Protein AF-A0A537YJ13-F1 (afdb_monomer_lite)

Foldseek 3Di:
DDDPPDDPPPPPPPDPPQPDPVVVVVVQVVLQVVVVVVCVVVVFPKHWHWDDDRNDIDIDIDGPPCVVCCPDVNVNVVVSVVD

pLDDT: mean 80.27, std 14.7, range [44.81, 94.5]

Structure (mmCIF, N/CA/C/O backbone):
data_AF-A0A537YJ13-F1
#
_entry.id   AF-A0A537YJ13-F1
#
loop_
_atom_site.group_PDB
_atom_site.id
_atom_site.type_symbol
_atom_site.label_atom_id
_atom_site.label_alt_id
_atom_site.label_comp_id
_atom_site.label_asym_id
_atom_site.label_entity_id
_atom_site.label_seq_id
_atom_site.pdbx_PDB_ins_code
_atom_site.Cartn_x
_atom_site.Cartn_y
_atom_site.Cartn_z
_atom_site.occupancy
_atom_site.B_iso_or_equiv
_atom_site.auth_seq_id
_atom_site.auth_comp_id
_atom_site.auth_asym_id
_atom_site.auth_atom_id
_atom_site.pdbx_PDB_model_num
ATOM 1 N N . MET A 1 1 ? -15.978 33.054 56.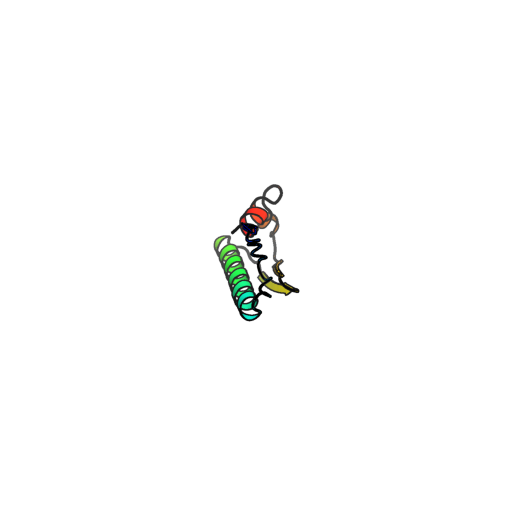875 1.00 44.81 1 MET A N 1
ATOM 2 C CA . MET A 1 1 ? -15.486 33.331 55.514 1.00 44.81 1 MET A CA 1
ATOM 3 C C . MET A 1 1 ? -14.808 32.060 55.073 1.00 44.81 1 MET A C 1
ATOM 5 O O . MET A 1 1 ? -13.734 31.746 55.569 1.00 44.81 1 MET A O 1
ATOM 9 N N . SER A 1 2 ? -15.571 31.267 54.333 1.00 51.44 2 SER A N 1
ATOM 10 C CA . SER A 1 2 ? -15.248 29.917 53.899 1.00 51.44 2 SER A CA 1
ATOM 11 C C . SER A 1 2 ? -15.190 29.992 52.393 1.00 51.44 2 SER A C 1
ATOM 13 O O . SER A 1 2 ? -16.244 29.969 51.782 1.00 51.44 2 SER A O 1
ATOM 15 N N . ASP A 1 3 ? -14.004 30.090 51.817 1.00 52.50 3 ASP A N 1
ATOM 16 C CA . ASP A 1 3 ? -13.859 30.010 50.369 1.00 52.50 3 ASP A CA 1
ATOM 17 C C . ASP A 1 3 ? -12.613 29.169 50.098 1.00 52.50 3 ASP A C 1
ATOM 19 O O . ASP A 1 3 ? -11.477 29.631 50.025 1.00 52.50 3 ASP A O 1
ATOM 23 N N . GLN A 1 4 ? -12.871 27.862 50.128 1.00 55.09 4 GLN A N 1
ATOM 24 C CA . GLN A 1 4 ? -12.046 26.817 49.551 1.00 55.09 4 GLN A CA 1
ATOM 25 C C . GLN A 1 4 ? -12.320 26.877 48.043 1.00 55.09 4 GLN A C 1
ATOM 27 O O . GLN A 1 4 ? -13.280 26.272 47.562 1.00 55.09 4 GLN A O 1
ATOM 32 N N . ASP A 1 5 ? -11.522 27.657 47.317 1.00 55.66 5 ASP A N 1
ATOM 33 C CA . ASP A 1 5 ? -11.505 27.612 45.856 1.00 55.66 5 ASP A CA 1
ATOM 34 C C . ASP A 1 5 ? -10.836 26.299 45.442 1.00 55.66 5 ASP A C 1
ATOM 36 O O . ASP A 1 5 ? -9.620 26.109 45.530 1.00 55.66 5 ASP A O 1
ATOM 40 N N . GLN A 1 6 ? -11.700 25.343 45.115 1.00 58.00 6 GLN A N 1
ATOM 41 C CA . GLN A 1 6 ? -11.366 24.050 44.551 1.00 58.00 6 GLN A CA 1
ATOM 42 C C . GLN A 1 6 ? -10.705 24.256 43.190 1.00 58.00 6 GLN A C 1
ATOM 44 O O . GLN A 1 6 ? -11.242 24.932 42.318 1.00 58.00 6 GLN A O 1
ATOM 49 N N . VAL A 1 7 ? -9.554 23.619 43.005 1.00 62.91 7 VAL A N 1
ATOM 50 C CA . VAL A 1 7 ? -8.973 23.388 41.684 1.00 62.91 7 VAL A CA 1
ATOM 51 C C . VAL A 1 7 ? -9.937 22.525 40.856 1.00 62.91 7 VAL A C 1
ATOM 53 O O . VAL A 1 7 ? -10.278 21.426 41.301 1.00 62.91 7 VAL A O 1
ATOM 56 N N . PRO A 1 8 ? -10.396 22.958 39.670 1.00 54.91 8 PRO A N 1
ATOM 57 C CA . PRO A 1 8 ? -11.019 22.038 38.737 1.00 54.91 8 PRO A CA 1
ATOM 58 C C . PRO A 1 8 ? -9.914 21.185 38.107 1.00 54.91 8 PRO A C 1
ATOM 60 O O . PRO A 1 8 ? -9.032 21.676 37.404 1.00 54.91 8 PRO A O 1
ATOM 63 N N . SER A 1 9 ? -9.948 19.897 38.440 1.00 57.22 9 SER A N 1
ATOM 64 C CA . SER A 1 9 ? -9.192 18.841 37.778 1.00 57.22 9 SER A CA 1
ATOM 65 C C . SER A 1 9 ? -9.876 18.534 36.452 1.00 57.22 9 SER A C 1
ATOM 67 O O . SER A 1 9 ? -10.751 17.674 36.405 1.00 57.22 9 SER A O 1
ATOM 69 N N . ASP A 1 10 ? -9.485 19.239 35.398 1.00 52.97 10 ASP A N 1
ATOM 70 C CA . ASP A 1 10 ? -9.849 18.878 34.031 1.00 52.97 10 ASP A CA 1
ATOM 71 C C . ASP A 1 10 ? -8.775 17.930 33.494 1.00 52.97 10 ASP A C 1
ATOM 73 O O . ASP A 1 10 ? -7.778 18.312 32.884 1.00 52.97 10 ASP A O 1
ATOM 77 N N . GLY A 1 11 ? -8.911 16.674 33.909 1.00 51.81 11 GLY A N 1
ATOM 78 C CA . GLY A 1 11 ? -8.206 15.555 33.314 1.00 51.81 11 GLY A CA 1
ATOM 79 C C . GLY A 1 11 ? -9.111 14.972 32.248 1.00 51.81 11 GLY A C 1
ATOM 80 O O . GLY A 1 11 ? -9.789 13.983 32.512 1.00 51.81 11 GLY A O 1
ATOM 81 N N . GLU A 1 12 ? -9.145 15.601 31.075 1.00 51.62 12 GLU A N 1
ATOM 82 C CA . GLU A 1 12 ? -9.639 14.974 29.851 1.00 51.62 12 GLU A CA 1
ATOM 83 C C . GLU A 1 12 ? -8.691 13.816 29.525 1.00 51.62 12 GLU A C 1
ATOM 85 O O . GLU A 1 12 ? -7.675 13.949 28.843 1.00 51.62 12 GLU A O 1
ATOM 90 N N . GLN A 1 13 ? -8.976 12.669 30.131 1.00 55.19 13 GLN A N 1
ATOM 91 C CA . GLN A 1 13 ? -8.410 11.402 29.717 1.00 55.19 13 GLN A CA 1
ATOM 92 C C . GLN A 1 13 ? -9.051 11.100 28.358 1.00 55.19 13 GLN A C 1
ATOM 94 O O . GLN A 1 13 ? -10.281 11.040 28.309 1.00 55.19 13 GLN A O 1
ATOM 99 N N . PRO A 1 14 ? -8.283 10.954 27.262 1.00 54.09 14 PRO A N 1
ATOM 100 C CA . PRO A 1 14 ? -8.868 10.549 25.999 1.00 54.09 14 PRO A CA 1
ATOM 101 C C . PRO A 1 14 ? -9.489 9.176 26.236 1.00 54.09 14 PRO A C 1
ATOM 103 O O . PRO A 1 14 ? -8.797 8.222 26.601 1.00 54.09 14 PRO A O 1
ATOM 106 N N . GLU A 1 15 ? -10.812 9.116 26.133 1.00 52.72 15 GLU A N 1
ATOM 107 C CA . GLU A 1 15 ? -11.534 7.861 26.067 1.00 52.72 15 GLU A CA 1
ATOM 108 C C . GLU A 1 15 ? -10.943 7.118 24.870 1.00 52.72 15 GLU A C 1
ATOM 110 O O . GLU A 1 15 ? -10.939 7.644 23.756 1.00 52.72 15 GLU A O 1
ATOM 115 N N . SER A 1 16 ? -10.328 5.962 25.127 1.00 53.81 16 SER A N 1
ATOM 116 C CA . SER A 1 16 ? -9.898 5.039 24.085 1.00 53.81 16 SER A CA 1
ATOM 117 C C . SER A 1 16 ? -11.132 4.695 23.263 1.00 53.81 16 SER A C 1
ATOM 119 O O . SER A 1 16 ? -11.920 3.842 23.662 1.00 53.81 16 SER A O 1
ATOM 121 N N . ALA A 1 17 ? -11.328 5.427 22.169 1.00 60.91 17 ALA A N 1
ATOM 122 C CA . ALA A 1 17 ? -12.224 5.031 21.109 1.00 60.91 17 ALA A CA 1
ATOM 123 C C . ALA A 1 17 ? -11.662 3.709 20.597 1.00 60.91 17 ALA A C 1
ATOM 125 O O . ALA A 1 17 ? -10.575 3.680 20.019 1.00 60.91 17 ALA A O 1
ATOM 126 N N . GLU A 1 18 ? -12.347 2.620 20.934 1.00 60.78 18 GLU A N 1
ATOM 127 C CA . GLU A 1 18 ? -12.175 1.351 20.239 1.00 60.78 18 GLU A CA 1
ATOM 128 C C . GLU A 1 18 ? -12.318 1.691 18.751 1.00 60.78 18 GLU A C 1
ATOM 130 O O . GLU A 1 18 ? -13.302 2.348 18.390 1.00 60.78 18 GLU A O 1
ATOM 135 N N . PRO A 1 19 ? -11.296 1.425 17.927 1.00 63.44 19 PRO A N 1
ATOM 136 C CA . PRO A 1 19 ? -11.329 1.870 16.549 1.00 63.44 19 PRO A CA 1
ATOM 137 C C . PRO A 1 19 ? -12.499 1.165 15.858 1.00 63.44 19 PRO A C 1
ATOM 139 O O . PRO A 1 19 ? -12.703 -0.036 16.030 1.00 63.44 19 PRO A O 1
ATOM 142 N N . ASP A 1 20 ? -13.333 1.936 15.159 1.00 79.25 20 ASP A N 1
ATOM 143 C CA . ASP A 1 20 ? -14.512 1.383 14.499 1.00 79.25 20 ASP A CA 1
ATOM 144 C C . ASP A 1 20 ? -14.052 0.340 13.470 1.00 79.25 20 ASP A C 1
ATOM 146 O O . ASP A 1 20 ? -13.305 0.685 12.558 1.00 79.25 20 ASP A O 1
ATOM 150 N N . GLU A 1 21 ? -14.484 -0.919 13.605 1.00 78.88 21 GLU A N 1
ATOM 151 C CA . GLU A 1 21 ? -14.067 -2.025 12.721 1.00 78.88 21 GLU A CA 1
ATOM 152 C C . GLU A 1 21 ? -14.249 -1.660 11.234 1.00 78.88 21 GLU A C 1
ATOM 154 O O . GLU A 1 21 ? -13.333 -1.847 10.437 1.00 78.88 21 GLU A O 1
ATOM 159 N N . ASP A 1 22 ? -15.365 -0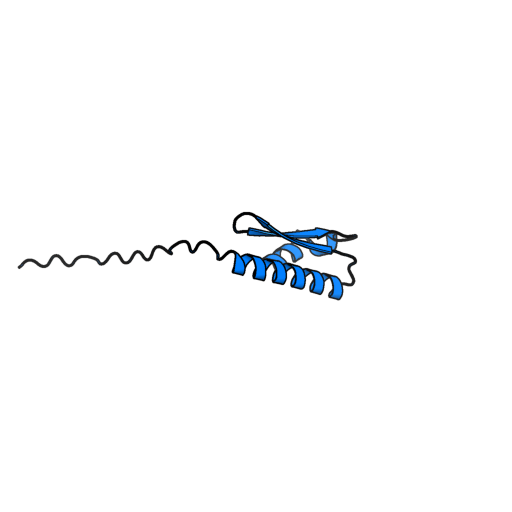.999 10.901 1.00 82.88 22 ASP A N 1
ATOM 160 C CA . ASP A 1 22 ? -15.657 -0.494 9.552 1.00 82.88 22 ASP A CA 1
ATOM 161 C C . ASP A 1 22 ? -14.590 0.502 9.039 1.00 82.88 22 ASP A C 1
ATOM 163 O O . ASP A 1 22 ? -14.279 0.534 7.851 1.00 82.88 22 ASP A O 1
ATOM 167 N N . LEU A 1 23 ? -14.008 1.323 9.925 1.00 88.19 23 LEU A N 1
ATOM 168 C CA . LEU A 1 23 ? -12.938 2.258 9.560 1.00 88.19 23 LEU A CA 1
ATOM 169 C C . LEU A 1 23 ? -11.606 1.544 9.318 1.00 88.19 23 LEU A C 1
ATOM 171 O O . LEU A 1 23 ? -10.826 2.023 8.494 1.00 88.19 23 LEU A O 1
ATOM 175 N N . LEU A 1 24 ? -11.319 0.447 10.031 1.00 89.12 24 LEU A N 1
ATOM 176 C CA . LEU A 1 24 ? -10.118 -0.346 9.761 1.00 89.12 24 LEU A CA 1
ATOM 177 C C . LEU A 1 24 ? -10.231 -1.078 8.425 1.00 89.12 24 LEU A C 1
ATOM 179 O O . LEU A 1 24 ? -9.241 -1.118 7.700 1.00 89.12 24 LEU A O 1
ATOM 183 N N . ASP A 1 25 ? -11.409 -1.611 8.091 1.00 89.62 25 ASP A N 1
ATOM 184 C CA . ASP A 1 25 ? -11.668 -2.243 6.790 1.00 89.62 25 ASP A CA 1
ATOM 185 C C . ASP A 1 25 ? -11.448 -1.242 5.643 1.00 89.62 25 ASP A C 1
ATOM 187 O O . ASP A 1 25 ? -10.641 -1.494 4.748 1.00 89.62 25 ASP A O 1
ATOM 191 N N . ASP A 1 26 ? -12.051 -0.048 5.726 1.00 91.38 26 ASP A N 1
ATOM 192 C CA . ASP A 1 26 ? -11.851 1.017 4.731 1.00 91.38 26 ASP A CA 1
ATOM 193 C C . ASP A 1 26 ? -10.367 1.433 4.607 1.00 91.38 26 ASP A C 1
ATOM 195 O O . ASP A 1 26 ? -9.881 1.762 3.520 1.00 91.38 26 ASP A O 1
ATOM 199 N N . GLN A 1 27 ? -9.628 1.453 5.721 1.00 91.69 27 GLN A N 1
ATOM 200 C CA . GLN A 1 27 ? -8.201 1.786 5.727 1.00 91.69 27 GLN A CA 1
ATOM 201 C C . GLN A 1 27 ? -7.329 0.663 5.158 1.00 91.69 27 GLN A C 1
ATOM 203 O O . GLN A 1 27 ? -6.336 0.964 4.493 1.00 91.69 27 GLN A O 1
ATOM 208 N N . ALA A 1 28 ? -7.674 -0.601 5.402 1.00 92.94 28 ALA A N 1
ATOM 209 C CA . ALA A 1 28 ? -6.974 -1.751 4.844 1.00 92.94 28 ALA A CA 1
ATOM 210 C C . ALA A 1 28 ? -7.115 -1.777 3.316 1.00 92.94 28 ALA A C 1
ATOM 212 O O . ALA A 1 28 ? -6.101 -1.854 2.618 1.00 92.94 28 ALA A O 1
ATOM 213 N N . ASP A 1 29 ? -8.336 -1.576 2.811 1.00 93.88 29 ASP A N 1
ATOM 214 C CA . ASP A 1 29 ? -8.615 -1.451 1.377 1.00 93.88 29 ASP A CA 1
ATOM 215 C C . ASP A 1 29 ? -7.823 -0.285 0.758 1.00 93.88 29 ASP A C 1
ATOM 217 O O . ASP A 1 29 ? -7.150 -0.435 -0.264 1.00 93.88 29 ASP A O 1
ATOM 221 N N . ALA A 1 30 ? -7.827 0.883 1.412 1.00 93.38 30 ALA A N 1
ATOM 222 C CA . ALA A 1 30 ? -7.078 2.046 0.939 1.00 93.38 30 ALA A CA 1
ATOM 223 C C . ALA A 1 30 ? -5.555 1.816 0.924 1.00 93.38 30 ALA A C 1
ATOM 225 O O . ALA A 1 30 ? -4.858 2.317 0.034 1.00 93.38 30 ALA A O 1
ATOM 226 N N . ALA A 1 31 ? -5.025 1.082 1.905 1.00 92.19 31 ALA A N 1
ATOM 227 C CA . ALA A 1 31 ? -3.609 0.744 1.976 1.00 92.19 31 ALA A CA 1
ATOM 228 C C . ALA A 1 31 ? -3.207 -0.231 0.861 1.00 92.19 31 ALA A C 1
ATOM 230 O O . ALA A 1 31 ? -2.167 -0.037 0.225 1.00 92.19 31 ALA A O 1
ATOM 231 N N . GLU A 1 32 ? -4.035 -1.240 0.586 1.00 94.50 32 GLU A N 1
ATOM 232 C CA . GLU A 1 32 ? -3.818 -2.176 -0.517 1.00 94.50 32 GLU A CA 1
ATOM 233 C C . GLU A 1 32 ? -3.823 -1.450 -1.870 1.00 94.50 32 GLU A C 1
ATOM 235 O O . GLU A 1 32 ? -2.853 -1.558 -2.629 1.00 94.50 32 GLU A O 1
ATOM 240 N N . ASP A 1 33 ? -4.835 -0.612 -2.119 1.00 94.25 33 ASP A N 1
ATOM 241 C CA . ASP A 1 33 ? -4.956 0.204 -3.333 1.00 94.25 33 ASP A CA 1
ATOM 242 C C . ASP A 1 33 ? -3.733 1.110 -3.546 1.00 94.25 33 ASP A C 1
ATOM 244 O O . ASP A 1 33 ? -3.218 1.248 -4.664 1.00 94.25 33 ASP A O 1
ATOM 248 N N . PHE A 1 34 ? -3.240 1.736 -2.474 1.00 93.12 34 PHE A N 1
ATOM 249 C CA . PHE A 1 34 ? -2.062 2.594 -2.538 1.00 93.12 34 PHE A CA 1
ATOM 250 C C . PHE A 1 34 ? -0.809 1.814 -2.951 1.00 93.12 34 PHE A C 1
ATOM 252 O O . PHE A 1 34 ? -0.064 2.263 -3.829 1.00 93.12 34 PHE A O 1
ATOM 259 N N . ILE A 1 35 ? -0.575 0.646 -2.347 1.00 92.31 35 ILE A N 1
ATOM 260 C CA . ILE A 1 35 ? 0.592 -0.179 -2.662 1.00 92.31 35 ILE A CA 1
ATOM 261 C C . ILE A 1 35 ? 0.481 -0.775 -4.068 1.00 92.31 35 ILE A C 1
ATOM 263 O O . ILE A 1 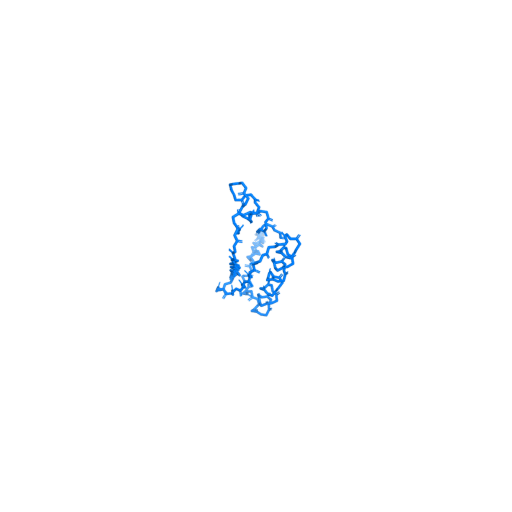35 ? 1.471 -0.752 -4.799 1.00 92.31 35 ILE A O 1
ATOM 267 N N . HIS A 1 36 ? -0.696 -1.238 -4.499 1.00 92.44 36 HIS A N 1
ATOM 268 C CA . HIS A 1 36 ? -0.904 -1.702 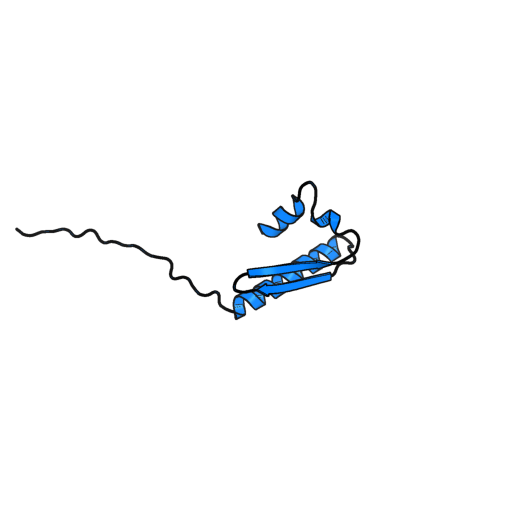-5.878 1.00 92.44 36 HIS A CA 1
ATOM 269 C C . HIS A 1 36 ? -0.620 -0.586 -6.887 1.00 92.44 36 HIS A C 1
ATOM 271 O O . HIS A 1 36 ? 0.117 -0.798 -7.850 1.00 92.44 36 HIS A O 1
ATOM 277 N N . GLY A 1 37 ? -1.127 0.625 -6.638 1.00 92.88 37 GLY A N 1
ATOM 278 C CA . GLY A 1 37 ? -0.847 1.787 -7.481 1.00 92.88 37 GLY A CA 1
ATOM 279 C C . GLY A 1 37 ? 0.639 2.156 -7.515 1.00 92.88 37 GLY A C 1
ATOM 280 O O . GLY A 1 37 ? 1.169 2.520 -8.565 1.00 92.88 37 GLY A O 1
ATOM 281 N N . LEU A 1 38 ? 1.340 2.031 -6.385 1.00 91.25 38 LEU A N 1
ATOM 282 C CA . LEU A 1 38 ? 2.784 2.241 -6.323 1.00 91.25 38 LEU A CA 1
ATOM 283 C C . LEU A 1 38 ? 3.549 1.202 -7.155 1.00 91.25 38 LEU A C 1
ATOM 285 O O . LEU A 1 38 ? 4.453 1.578 -7.901 1.00 91.25 38 LEU A O 1
ATOM 289 N N . LEU A 1 39 ? 3.200 -0.081 -7.039 1.00 91.50 39 LEU A N 1
ATOM 290 C CA . LEU A 1 39 ? 3.832 -1.167 -7.794 1.00 91.50 39 LEU A CA 1
ATOM 291 C C . LEU A 1 39 ? 3.636 -1.000 -9.307 1.00 91.50 39 LEU A C 1
ATOM 293 O O . LEU A 1 39 ? 4.601 -1.155 -10.055 1.00 91.50 39 LEU A O 1
ATOM 297 N N . ASP A 1 40 ? 2.436 -0.605 -9.744 1.00 92.75 40 ASP A N 1
ATOM 298 C CA . ASP A 1 40 ? 2.123 -0.325 -11.153 1.00 92.75 40 ASP A CA 1
ATOM 299 C C . ASP A 1 40 ? 2.986 0.819 -11.710 1.00 92.75 40 ASP A C 1
ATOM 301 O O . ASP A 1 40 ? 3.626 0.687 -12.753 1.00 92.75 40 ASP A O 1
ATOM 305 N N . VAL A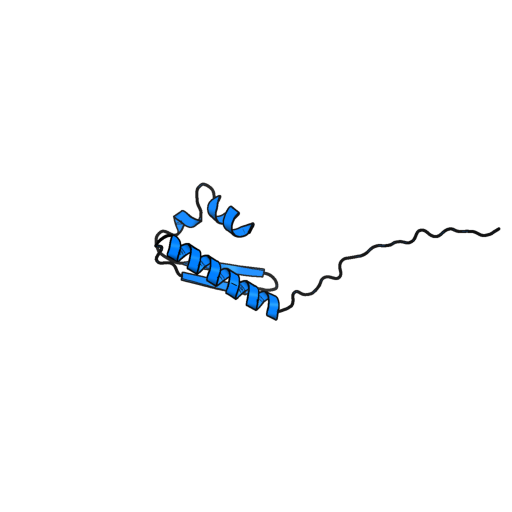 1 41 ? 3.110 1.927 -10.967 1.00 93.44 41 VAL A N 1
ATOM 306 C CA . VAL A 1 41 ? 3.964 3.066 -11.360 1.00 93.44 41 VAL A CA 1
ATOM 307 C C . VAL A 1 41 ? 5.445 2.677 -11.452 1.00 93.44 41 VAL A C 1
ATOM 309 O O . VAL A 1 41 ? 6.193 3.272 -12.235 1.00 93.44 41 VAL A O 1
ATOM 312 N N . LEU A 1 42 ? 5.880 1.702 -10.653 1.00 89.50 42 LEU A N 1
ATOM 313 C CA . LEU A 1 42 ? 7.253 1.200 -10.631 1.00 89.50 42 LEU A CA 1
ATOM 314 C C . LEU A 1 42 ? 7.510 0.049 -11.622 1.00 89.50 42 LEU A C 1
ATOM 316 O O . LEU A 1 42 ? 8.659 -0.386 -11.708 1.00 89.50 42 LEU A O 1
ATOM 320 N N . ASP A 1 43 ? 6.500 -0.398 -12.382 1.00 91.88 43 ASP A N 1
ATOM 321 C CA . ASP A 1 43 ? 6.569 -1.544 -13.310 1.00 91.88 43 ASP A CA 1
ATOM 322 C C . ASP A 1 43 ? 7.043 -2.829 -12.597 1.00 91.88 43 ASP A C 1
ATOM 324 O O . ASP A 1 43 ? 7.911 -3.560 -13.077 1.00 91.88 43 ASP A O 1
ATOM 328 N N . MET A 1 44 ? 6.527 -3.066 -11.385 1.00 90.94 44 MET A N 1
ATOM 329 C CA . MET A 1 44 ? 6.891 -4.210 -10.549 1.00 90.94 44 MET A CA 1
ATOM 330 C C . MET A 1 44 ? 5.799 -5.282 -10.560 1.00 90.94 44 MET A C 1
ATOM 332 O O . MET A 1 44 ? 4.649 -5.004 -10.235 1.00 90.94 44 MET A O 1
ATOM 336 N N . ASP A 1 45 ? 6.180 -6.530 -10.842 1.00 89.31 45 ASP A N 1
ATOM 337 C CA . ASP A 1 45 ? 5.287 -7.700 -10.830 1.00 89.31 45 ASP A CA 1
ATOM 338 C C . ASP A 1 45 ? 4.986 -8.187 -9.393 1.00 89.31 45 ASP A C 1
ATOM 340 O O . ASP A 1 45 ? 5.322 -9.312 -9.017 1.00 89.31 45 ASP A O 1
ATOM 344 N N . GLY A 1 46 ? 4.419 -7.315 -8.558 1.00 89.94 46 GLY A N 1
ATOM 345 C CA . GLY A 1 46 ? 4.089 -7.596 -7.162 1.00 89.94 46 GLY A CA 1
ATOM 346 C C . GLY A 1 46 ? 2.603 -7.710 -6.870 1.00 89.94 46 GLY A C 1
ATOM 347 O O . GLY A 1 46 ? 1.783 -7.094 -7.541 1.00 89.94 46 GLY A O 1
ATOM 348 N N . GLU A 1 47 ? 2.283 -8.439 -5.808 1.00 91.75 47 GLU A N 1
ATOM 349 C CA . GLU A 1 47 ? 0.974 -8.441 -5.160 1.00 91.75 47 GLU A CA 1
ATOM 350 C C . GLU A 1 47 ? 1.099 -7.851 -3.751 1.00 91.75 47 GLU A C 1
ATOM 352 O O . GLU A 1 47 ? 2.136 -8.011 -3.095 1.00 91.75 47 GLU A O 1
ATOM 357 N N . ALA A 1 48 ? 0.060 -7.146 -3.303 1.00 91.31 48 ALA A N 1
ATOM 358 C CA . ALA A 1 48 ? -0.059 -6.710 -1.919 1.00 91.31 48 ALA A CA 1
ATOM 359 C C . ALA A 1 48 ? -1.376 -7.189 -1.319 1.00 91.31 48 ALA A C 1
ATOM 361 O O . ALA A 1 48 ? -2.379 -7.229 -2.025 1.00 91.31 48 ALA A O 1
ATOM 362 N N . GLU A 1 49 ? -1.336 -7.530 -0.038 1.00 93.94 49 GLU A N 1
ATOM 363 C CA . GLU A 1 49 ? -2.469 -8.020 0.743 1.00 93.94 49 GLU A CA 1
ATOM 364 C C . GLU A 1 49 ? -2.479 -7.269 2.078 1.00 93.94 49 GLU A C 1
ATOM 366 O O . GLU A 1 49 ? -1.445 -7.216 2.758 1.00 93.94 49 GLU A O 1
ATOM 371 N N . ALA A 1 50 ? -3.617 -6.679 2.443 1.00 92.81 50 ALA A N 1
ATOM 372 C CA . ALA A 1 50 ? -3.818 -6.069 3.754 1.00 92.81 50 ALA A CA 1
ATOM 373 C C . ALA A 1 50 ? -4.636 -6.991 4.673 1.00 92.81 50 ALA A C 1
ATOM 375 O O . ALA A 1 50 ? -5.664 -7.534 4.281 1.00 92.81 50 ALA A O 1
ATOM 376 N N . ASP A 1 51 ? -4.194 -7.144 5.921 1.00 93.44 51 ASP A N 1
ATOM 377 C CA . ASP A 1 51 ? -4.907 -7.888 6.959 1.00 93.44 51 ASP A CA 1
ATOM 378 C C . ASP A 1 51 ? -5.024 -7.049 8.231 1.00 93.44 51 ASP A C 1
ATOM 380 O O . ASP A 1 51 ? -4.046 -6.464 8.703 1.00 93.44 51 ASP A O 1
ATOM 384 N N . ILE A 1 52 ? -6.203 -7.057 8.847 1.00 91.69 52 ILE A N 1
ATOM 385 C CA . ILE A 1 52 ? -6.427 -6.422 10.147 1.00 91.69 52 ILE A CA 1
ATOM 386 C C . ILE A 1 52 ? -6.134 -7.442 11.247 1.00 91.69 52 ILE A C 1
ATOM 388 O O . ILE A 1 52 ? -6.739 -8.513 11.317 1.00 91.69 52 ILE A O 1
ATOM 392 N N . THR A 1 53 ? -5.185 -7.115 12.119 1.00 89.94 53 THR A N 1
ATOM 393 C CA . THR A 1 53 ? -4.849 -7.902 13.306 1.00 89.94 53 THR A CA 1
ATOM 394 C C . THR A 1 53 ? -5.004 -7.032 14.542 1.00 89.94 53 THR A C 1
ATOM 396 O O . THR A 1 53 ? -4.251 -6.078 14.729 1.00 89.94 53 THR A O 1
ATOM 399 N N . GLU A 1 54 ? -5.962 -7.397 15.397 1.00 86.69 54 GLU A N 1
ATOM 400 C CA . GLU A 1 54 ? -6.361 -6.599 16.563 1.00 86.69 54 GLU A CA 1
ATOM 401 C C . GLU A 1 54 ? -6.809 -5.203 16.098 1.00 86.69 54 GLU A C 1
ATOM 403 O O . GLU A 1 54 ? -7.855 -5.095 15.471 1.00 86.69 54 GLU A O 1
ATOM 408 N N . ASP A 1 55 ? -5.989 -4.179 16.317 1.00 86.31 55 ASP A N 1
ATOM 409 C CA . ASP A 1 55 ? -6.248 -2.787 15.930 1.00 86.31 55 ASP A CA 1
ATOM 410 C C . ASP A 1 55 ? -5.178 -2.259 14.953 1.00 86.31 55 ASP A C 1
ATOM 412 O O . ASP A 1 55 ? -4.898 -1.062 14.884 1.00 86.31 55 ASP A O 1
ATOM 416 N N . THR A 1 56 ? -4.469 -3.160 14.267 1.00 86.75 56 THR A N 1
ATOM 417 C CA . THR A 1 56 ? -3.344 -2.836 13.379 1.00 86.75 56 THR A CA 1
ATOM 418 C C . THR A 1 56 ? -3.556 -3.435 11.998 1.00 86.75 56 THR A C 1
ATOM 420 O O . THR A 1 56 ? -3.908 -4.605 11.868 1.00 86.75 56 THR A O 1
ATOM 423 N N . ILE A 1 57 ? -3.275 -2.644 10.964 1.00 90.38 57 ILE A N 1
ATOM 424 C CA . ILE A 1 57 ? -3.279 -3.097 9.572 1.00 90.38 57 ILE A CA 1
ATOM 425 C C . ILE A 1 57 ? -1.868 -3.571 9.225 1.00 90.38 57 ILE A C 1
ATOM 427 O O . ILE A 1 57 ? -0.910 -2.797 9.263 1.00 90.38 57 ILE A O 1
ATOM 431 N N . GLU A 1 58 ? -1.732 -4.851 8.897 1.00 91.81 58 GLU A N 1
ATOM 432 C CA . GLU A 1 58 ? -0.506 -5.417 8.350 1.00 91.81 58 GLU A CA 1
ATOM 433 C C . GLU A 1 58 ? -0.631 -5.506 6.830 1.00 91.81 58 GLU A C 1
ATOM 435 O O . GLU A 1 58 ? -1.512 -6.188 6.317 1.00 91.81 58 GLU A O 1
ATOM 440 N N . VAL A 1 59 ? 0.280 -4.851 6.108 1.00 91.31 59 VAL A N 1
ATOM 441 C CA . VAL A 1 59 ? 0.342 -4.928 4.645 1.00 91.31 59 VAL A CA 1
ATOM 442 C C . VAL A 1 59 ? 1.530 -5.786 4.236 1.00 91.31 59 VAL A C 1
ATOM 444 O O . VAL A 1 59 ? 2.683 -5.485 4.562 1.00 91.31 59 VAL A O 1
ATOM 447 N N . ARG A 1 60 ? 1.257 -6.865 3.507 1.00 92.31 60 ARG A N 1
ATOM 448 C CA . ARG A 1 60 ? 2.267 -7.780 2.971 1.00 92.31 60 ARG A CA 1
ATOM 449 C C . ARG A 1 60 ? 2.442 -7.525 1.489 1.00 92.31 60 ARG A C 1
ATOM 451 O O . ARG A 1 60 ? 1.470 -7.325 0.781 1.00 92.31 60 ARG A O 1
ATOM 458 N N . ILE A 1 61 ? 3.691 -7.546 1.029 1.00 91.44 61 ILE A N 1
ATOM 459 C CA . ILE A 1 61 ? 4.038 -7.351 -0.381 1.00 91.44 61 ILE A CA 1
ATOM 460 C C . ILE A 1 61 ? 4.894 -8.531 -0.829 1.00 91.44 61 ILE A C 1
ATOM 462 O O . ILE A 1 61 ? 5.949 -8.795 -0.241 1.00 91.44 61 ILE A O 1
ATOM 466 N N . ALA A 1 62 ? 4.457 -9.233 -1.870 1.00 91.31 62 ALA A N 1
ATOM 467 C CA . ALA A 1 62 ? 5.138 -10.394 -2.423 1.00 91.31 62 ALA A CA 1
ATOM 468 C C . ALA A 1 62 ? 5.402 -10.214 -3.921 1.00 91.31 62 ALA A C 1
ATOM 470 O O . ALA A 1 62 ? 4.598 -9.656 -4.656 1.00 91.31 62 ALA A O 1
ATOM 471 N N . GLY A 1 63 ? 6.564 -10.673 -4.385 1.00 89.81 63 GLY A N 1
ATOM 472 C CA . GLY A 1 63 ? 6.936 -10.610 -5.797 1.00 89.81 63 GLY A CA 1
ATOM 473 C C . GLY A 1 63 ? 8.449 -10.655 -6.021 1.00 89.81 63 GLY A C 1
ATOM 474 O O . GLY A 1 63 ? 9.229 -10.690 -5.058 1.00 89.81 63 GLY A O 1
ATOM 475 N N . PRO A 1 64 ? 8.897 -10.690 -7.285 1.00 87.12 64 PRO A N 1
ATOM 476 C CA . PRO A 1 64 ? 10.305 -10.608 -7.628 1.00 87.12 64 PRO A CA 1
ATOM 477 C C . PRO A 1 64 ? 10.855 -9.207 -7.320 1.0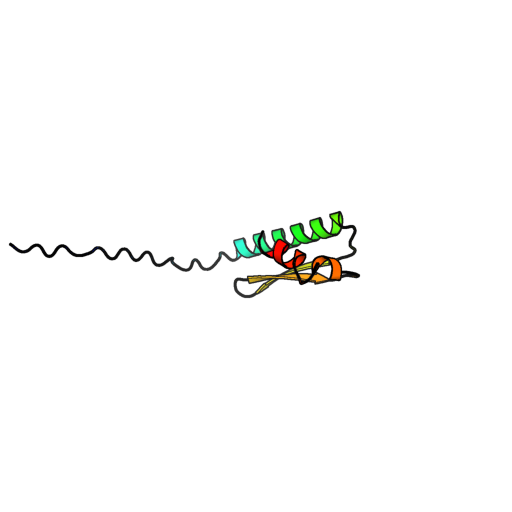0 87.12 64 PRO A C 1
ATOM 479 O O . PRO A 1 64 ? 10.142 -8.211 -7.360 1.00 87.12 64 PRO A O 1
ATOM 482 N N . ASP A 1 65 ? 12.145 -9.139 -6.985 1.00 83.62 65 ASP A N 1
ATOM 483 C CA . ASP A 1 65 ? 12.904 -7.883 -6.868 1.00 83.62 65 ASP A CA 1
ATOM 484 C C . ASP A 1 65 ? 12.343 -6.817 -5.889 1.00 83.62 65 ASP A C 1
ATOM 486 O O . ASP A 1 65 ? 12.741 -5.651 -5.926 1.00 83.62 65 ASP A O 1
ATOM 490 N N . MET A 1 66 ? 11.536 -7.226 -4.899 1.00 85.94 66 MET A N 1
ATOM 491 C CA . MET A 1 66 ? 10.962 -6.355 -3.849 1.00 85.94 66 MET A CA 1
ATOM 492 C C . MET A 1 66 ? 11.988 -5.638 -2.958 1.00 85.94 66 MET A C 1
ATOM 494 O O . MET A 1 66 ? 11.649 -4.720 -2.211 1.00 85.94 66 MET A O 1
ATOM 498 N N . GLY A 1 67 ? 13.271 -6.001 -3.051 1.00 80.19 67 GLY A N 1
ATOM 499 C CA . GLY A 1 67 ? 14.351 -5.334 -2.321 1.00 80.19 67 GLY A CA 1
ATOM 500 C C . GLY A 1 67 ? 14.467 -3.833 -2.618 1.00 80.19 67 GLY A C 1
ATOM 501 O O . GLY A 1 67 ? 15.006 -3.093 -1.796 1.00 80.19 67 GLY A O 1
ATOM 502 N N . ILE A 1 68 ? 13.936 -3.363 -3.753 1.00 80.69 68 ILE A N 1
ATOM 503 C CA . ILE A 1 68 ? 13.893 -1.935 -4.090 1.00 80.69 68 ILE A CA 1
ATOM 504 C C . ILE A 1 68 ? 12.964 -1.133 -3.165 1.00 80.69 68 ILE A C 1
ATOM 506 O O . ILE A 1 68 ? 13.302 0.002 -2.825 1.00 80.69 68 ILE A O 1
ATOM 510 N N . LEU A 1 69 ? 11.865 -1.731 -2.688 1.00 81.19 69 LEU A N 1
ATOM 511 C CA . LEU A 1 69 ? 10.903 -1.083 -1.784 1.00 81.19 69 LEU A CA 1
ATOM 512 C C . LEU A 1 69 ? 11.474 -0.879 -0.378 1.00 81.19 69 LEU A C 1
ATOM 514 O O . LEU A 1 69 ? 11.072 0.035 0.333 1.00 81.19 69 LEU A O 1
ATOM 518 N N . ILE A 1 70 ? 12.474 -1.675 0.007 1.00 83.00 70 ILE A N 1
ATOM 519 C CA . ILE A 1 70 ? 13.223 -1.470 1.251 1.00 83.00 70 ILE A CA 1
ATOM 520 C C . ILE A 1 70 ? 14.066 -0.188 1.139 1.00 83.00 70 ILE A C 1
ATOM 522 O O . ILE A 1 70 ? 14.199 0.574 2.095 1.00 83.00 70 ILE A O 1
ATOM 526 N N . GLY A 1 71 ? 14.624 0.103 -0.039 1.00 80.75 71 GLY A N 1
ATOM 527 C CA . GLY A 1 71 ? 15.531 1.233 -0.227 1.00 80.75 71 GLY A CA 1
ATOM 528 C C . GLY A 1 71 ? 16.831 1.096 0.582 1.00 80.75 71 GLY A C 1
ATOM 529 O O . GLY A 1 71 ? 17.138 0.063 1.186 1.00 80.75 71 GLY A O 1
ATOM 530 N N . ARG A 1 72 ? 17.660 2.147 0.600 1.00 83.25 72 ARG A N 1
ATOM 531 C CA . ARG A 1 72 ? 18.950 2.094 1.308 1.00 83.25 72 ARG A CA 1
ATOM 532 C C . ARG A 1 72 ? 18.711 2.179 2.816 1.00 83.25 72 ARG A C 1
ATOM 534 O O . ARG A 1 72 ? 18.296 3.218 3.307 1.00 83.25 72 ARG A O 1
ATOM 541 N N . HIS A 1 73 ? 19.039 1.114 3.545 1.00 81.62 73 HIS A N 1
ATOM 542 C CA . HIS A 1 73 ? 18.811 1.007 4.996 1.00 81.62 73 HIS A CA 1
ATOM 543 C C . HIS A 1 73 ? 17.335 1.088 5.431 1.00 81.62 73 HIS A C 1
ATOM 545 O O . HIS A 1 73 ? 17.086 1.443 6.574 1.00 81.62 73 HIS A O 1
ATOM 551 N N . GLY A 1 74 ? 16.369 0.762 4.566 1.00 83.12 74 GLY A N 1
ATOM 552 C CA . GLY A 1 74 ? 14.948 0.843 4.936 1.00 83.12 74 GLY A CA 1
ATOM 553 C C . GLY A 1 74 ? 14.287 2.190 4.631 1.00 83.12 74 GLY A C 1
ATOM 554 O O . GLY A 1 74 ? 13.097 2.331 4.873 1.00 83.12 74 GLY A O 1
ATOM 555 N N . SER A 1 75 ? 15.015 3.165 4.074 1.00 83.75 75 SER A N 1
ATOM 556 C CA . SER A 1 75 ? 14.525 4.544 3.917 1.00 83.75 75 SER A CA 1
ATOM 557 C C . SER A 1 75 ? 13.238 4.680 3.099 1.00 83.75 75 SER A C 1
ATOM 559 O O . SER A 1 75 ? 12.475 5.615 3.306 1.00 83.75 75 SER A O 1
ATOM 561 N N . THR A 1 76 ? 13.023 3.798 2.121 1.00 84.06 76 THR A N 1
ATOM 562 C CA . THR A 1 76 ? 11.820 3.844 1.277 1.00 84.06 76 THR A CA 1
ATOM 563 C C . THR A 1 76 ? 10.633 3.237 2.014 1.00 84.06 76 THR A C 1
ATOM 565 O O . THR A 1 76 ? 9.562 3.830 2.032 1.00 84.06 76 THR A O 1
ATOM 568 N N . LEU A 1 77 ? 10.850 2.109 2.689 1.00 83.62 77 LEU A N 1
ATOM 569 C CA . LEU A 1 77 ? 9.840 1.451 3.510 1.00 83.62 77 LEU A CA 1
ATOM 570 C C . LEU A 1 77 ? 9.406 2.333 4.691 1.00 83.62 77 LEU A C 1
ATOM 572 O O . LEU A 1 77 ? 8.229 2.374 5.019 1.00 83.62 77 LEU A O 1
ATOM 576 N N . GLU A 1 78 ? 10.338 3.059 5.308 1.00 82.00 78 GLU A N 1
ATOM 577 C CA . GLU A 1 78 ? 10.053 4.025 6.376 1.00 82.00 78 GLU A CA 1
ATOM 578 C C . GLU A 1 78 ? 9.198 5.192 5.859 1.00 82.00 78 GLU A C 1
ATOM 580 O O . GLU A 1 78 ? 8.172 5.508 6.448 1.00 82.00 78 GLU A O 1
ATOM 585 N N . ALA A 1 79 ? 9.546 5.762 4.699 1.00 82.88 79 ALA A N 1
ATOM 586 C CA . ALA A 1 79 ? 8.771 6.846 4.095 1.00 82.88 79 ALA A CA 1
ATOM 587 C C . ALA A 1 79 ? 7.338 6.434 3.713 1.00 82.88 79 ALA A C 1
ATOM 589 O O . ALA A 1 79 ? 6.440 7.266 3.762 1.00 82.88 79 ALA A O 1
ATOM 590 N N . LEU A 1 80 ? 7.126 5.171 3.330 1.00 79.75 80 LEU A N 1
ATOM 591 C CA . LEU A 1 80 ? 5.794 4.640 3.029 1.00 79.75 80 LEU A CA 1
ATOM 592 C C . LEU A 1 80 ? 4.929 4.460 4.285 1.00 79.75 80 LEU A C 1
ATOM 594 O O . LEU A 1 80 ? 3.712 4.516 4.176 1.00 79.75 80 LEU A O 1
ATOM 598 N N . GLN A 1 81 ? 5.540 4.255 5.454 1.00 78.69 81 GLN A N 1
ATOM 599 C CA . GLN A 1 81 ? 4.830 4.026 6.719 1.00 78.69 81 GLN A CA 1
ATOM 600 C C . GLN A 1 81 ? 4.474 5.313 7.476 1.00 78.69 81 GLN A C 1
ATOM 602 O O . GLN A 1 81 ? 3.639 5.268 8.372 1.00 78.69 81 GLN A O 1
ATOM 607 N N . GLU A 1 82 ? 5.110 6.444 7.164 1.00 77.81 82 GLU A N 1
ATOM 608 C CA . GLU A 1 82 ? 4.839 7.737 7.819 1.00 77.81 82 GLU A CA 1
ATOM 609 C C . GLU A 1 82 ? 3.758 8.592 7.121 1.00 77.81 82 GLU A C 1
ATOM 611 O O . GLU A 1 82 ? 3.503 9.719 7.554 1.00 77.81 82 GLU A O 1
ATOM 616 N N . LEU A 1 83 ? 3.171 8.100 6.026 1.00 63.09 83 LEU A N 1
ATOM 617 C CA . LEU A 1 83 ? 2.177 8.805 5.202 1.00 63.09 83 LEU A CA 1
ATOM 618 C C . LEU A 1 83 ? 0.779 8.807 5.830 1.00 63.09 83 LEU A C 1
ATOM 620 O O . LEU A 1 83 ? 0.130 9.877 5.740 1.00 63.09 83 LEU A O 1
#

Sequence (83 aa):
MSDQDQVPSDGEQPESAEPDEDLLDDQADAAEDFIHGLLDVLDMDGEAEADITEDTIEVRIAGPDMGILIGRHGSTLEALQEL

Radius of gyration: 21.72 Å; chains: 1; bounding box: 35×44×69 Å

Secondary structure (DSSP, 8-state):
-----------------PPPHHHHHHHHHHHHHHHHHHHHHTT---EEEEEEETTEEEEEEESTTTHHHH-GGGHHHHHHH--